Protein AF-A0A453P8L0-F1 (afdb_monomer)

pLDDT: mean 91.76, std 9.69, range [54.09, 98.56]

Nearest PDB structures (foldseek):
  3lg7-assembly1_C  TM=6.956E-01  e=2.313E-02  synthetic construct
  7q83-assembly1_B  TM=6.152E-01  e=4.165E-01  Saccharomyces cerevisiae S288C
  7q83-assembly2_D  TM=6.002E-01  e=5.443E-01  Saccharomyces cerevisiae S288C
  6s18-assembly1_B  TM=4.049E-01  e=3.184E+00  Pseudomonas putida KT2440

InterPro domains:
  IPR005606 Sec20 [PTHR12825] (1-118)

Foldseek 3Di:
DDPLVVVLVVLVVQLVVLLVQLVVLLVLLLCALVPLPNVVSVVCNVVSVVSNVVSLVSLVVSLVVLLVSLVVDPDPVSSVVSVVVSVVSVVSSVVSVVSSVVSNVNNVVSSVVSVVVVD

Sequence (119 aa):
MDEVTQAVENLKKEWSQAVEQLEVCIAAIESCGKMGKGTEEAMSLPRLNGSAQDALQLLNALQCRLDLLAEQLPTFEEVQSGQATLGSWKEQYQRLRVNLRSANLQAKANIGKAAQEEV

Mean predicted aligned error: 4.6 Å

Radius of gyration: 18.56 Å; Cα contacts (8 Å, |Δi|>4): 107; chains: 1; bounding box: 41×18×58 Å

Secondary structure (DSSP, 8-state):
--HHHHHHHHHHHHHHHHHHHHHHHHHHHHHTTSSS-HHHHHHHHHHHHHHHHHHHHHHHHHHHHHHHHHTT-SSHHHHHHHHHHHHHHHHHHHHHHHHHHHHHHHHHHHHHHHHHH--

Solvent-accessible surface area (backbone atoms only — not comparable to full-atom values): 6145 Å² total; per-residue (Å²): 131,56,71,57,56,52,51,52,54,50,48,54,51,55,46,53,54,35,49,52,54,30,52,53,31,34,53,57,39,49,50,27,22,72,78,78,45,14,72,66,41,55,70,47,46,65,58,41,49,49,54,32,50,53,29,51,53,48,51,52,53,50,49,57,52,45,60,65,47,20,77,61,33,94,42,73,67,53,23,53,51,36,51,52,49,51,52,53,49,55,54,51,50,52,50,52,53,52,48,42,52,51,19,51,54,49,18,53,55,28,25,58,49,31,59,62,74,78,108

Structure (mmCIF, N/CA/C/O backbone):
data_AF-A0A453P8L0-F1
#
_entry.id   AF-A0A453P8L0-F1
#
loop_
_atom_site.group_PDB
_atom_site.id
_atom_site.type_symbol
_atom_site.label_atom_id
_atom_site.label_alt_id
_atom_site.label_comp_id
_atom_site.label_asym_id
_atom_site.label_entity_id
_atom_site.label_seq_id
_atom_site.pdbx_PDB_ins_code
_atom_site.Cartn_x
_atom_site.Cartn_y
_atom_site.Cartn_z
_atom_site.occupancy
_atom_site.B_iso_or_equiv
_atom_site.auth_seq_id
_atom_site.auth_comp_id
_atom_site.auth_asym_id
_atom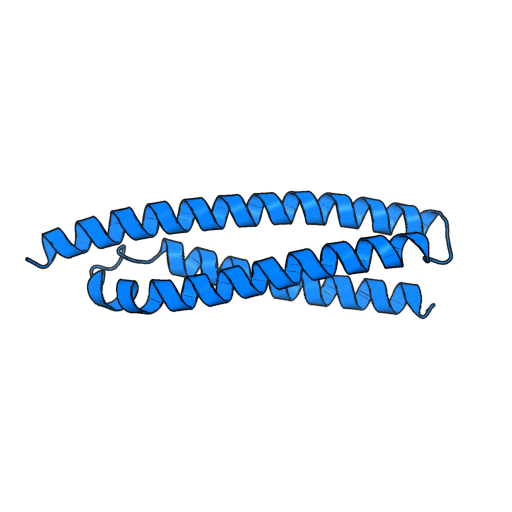_site.auth_atom_id
_atom_site.pdbx_PDB_model_num
ATOM 1 N N . MET A 1 1 ? -5.441 4.817 28.129 1.00 67.69 1 MET A N 1
ATOM 2 C CA . MET A 1 1 ? -5.889 4.513 26.757 1.00 67.69 1 MET A CA 1
ATOM 3 C C . MET A 1 1 ? -6.139 3.024 26.722 1.00 67.69 1 MET A C 1
ATOM 5 O O . MET A 1 1 ? -5.338 2.305 27.306 1.00 67.69 1 MET A O 1
ATOM 9 N N . ASP A 1 2 ? -7.265 2.600 26.164 1.00 90.88 2 ASP A N 1
ATOM 1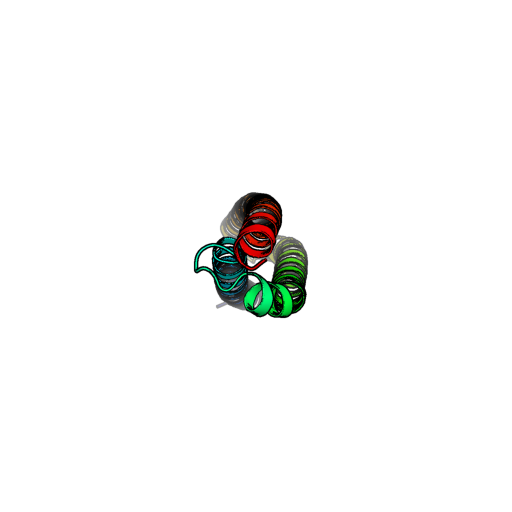0 C CA . ASP A 1 2 ? -7.592 1.181 26.030 1.00 90.88 2 ASP A CA 1
ATOM 11 C C . ASP A 1 2 ? -6.576 0.466 25.116 1.00 90.88 2 ASP A C 1
ATOM 13 O O . ASP A 1 2 ? -6.012 1.091 24.210 1.00 90.88 2 ASP A O 1
ATOM 17 N N . GLU A 1 3 ? -6.300 -0.816 25.374 1.00 92.50 3 GLU A N 1
ATOM 18 C CA . GLU A 1 3 ? -5.305 -1.595 24.621 1.00 92.50 3 GLU A CA 1
ATOM 19 C C . GLU A 1 3 ? -5.684 -1.729 23.138 1.00 92.50 3 GLU A C 1
ATOM 21 O O . GLU A 1 3 ? -4.815 -1.603 22.268 1.00 92.50 3 GLU A O 1
ATOM 26 N N . VAL A 1 4 ? -6.977 -1.901 22.833 1.00 92.75 4 VAL A N 1
ATOM 27 C CA . VAL A 1 4 ? -7.490 -1.989 21.458 1.00 92.75 4 VAL A CA 1
ATOM 28 C C . VAL A 1 4 ? -7.360 -0.636 20.769 1.00 92.75 4 VAL A C 1
ATOM 30 O O . VAL A 1 4 ? -6.836 -0.563 19.654 1.00 92.75 4 VAL A O 1
ATOM 33 N N . THR A 1 5 ? -7.741 0.452 21.446 1.00 93.19 5 THR A N 1
ATOM 34 C CA . THR A 1 5 ? -7.569 1.813 20.913 1.00 93.19 5 THR A CA 1
ATOM 35 C C . THR A 1 5 ? -6.095 2.093 20.595 1.00 93.19 5 THR A C 1
ATOM 37 O O . THR A 1 5 ? -5.772 2.586 19.513 1.00 93.19 5 THR A O 1
ATOM 40 N N . GLN A 1 6 ? -5.165 1.715 21.478 1.00 94.94 6 GLN A N 1
ATOM 41 C CA . GLN A 1 6 ? -3.731 1.899 21.238 1.00 94.94 6 GLN A CA 1
ATOM 42 C C . GLN A 1 6 ? -3.217 1.057 20.057 1.00 94.94 6 GLN A C 1
ATOM 44 O O . GLN A 1 6 ? -2.378 1.534 19.282 1.00 94.94 6 GLN A O 1
ATOM 49 N N . ALA A 1 7 ? -3.713 -0.173 19.896 1.00 95.81 7 ALA A N 1
ATOM 50 C CA . ALA A 1 7 ? -3.374 -1.036 18.767 1.00 95.81 7 ALA A CA 1
ATOM 51 C C . ALA A 1 7 ? -3.859 -0.452 17.430 1.00 95.81 7 ALA A C 1
ATOM 53 O O . ALA A 1 7 ? -3.104 -0.468 16.454 1.00 95.81 7 ALA A O 1
ATOM 54 N N . VAL A 1 8 ? -5.070 0.117 17.395 1.00 95.38 8 VAL A N 1
ATOM 55 C CA . VAL A 1 8 ? -5.626 0.812 16.221 1.00 95.38 8 VAL A CA 1
ATOM 56 C C . VAL A 1 8 ? -4.795 2.044 15.856 1.00 95.38 8 VAL A C 1
ATOM 58 O O . VAL A 1 8 ? -4.487 2.253 14.682 1.00 95.38 8 VAL A O 1
ATOM 61 N N . GLU A 1 9 ? -4.355 2.833 16.836 1.00 96.00 9 GLU A N 1
ATOM 62 C CA . GLU A 1 9 ? -3.501 3.998 16.571 1.00 96.00 9 GLU A CA 1
ATOM 63 C C . GLU A 1 9 ? -2.116 3.611 16.029 1.00 96.00 9 GLU A C 1
ATOM 65 O O . GLU A 1 9 ? -1.583 4.277 15.138 1.00 96.00 9 GLU A O 1
ATOM 70 N N . ASN A 1 10 ? -1.535 2.505 16.501 1.00 97.00 10 ASN A N 1
ATOM 71 C CA . ASN A 1 10 ? -0.286 1.983 15.938 1.00 97.00 10 ASN A CA 1
ATOM 72 C C . ASN A 1 10 ? -0.480 1.482 14.500 1.00 97.00 10 ASN A C 1
ATOM 74 O O . ASN A 1 10 ? 0.327 1.795 13.628 1.00 97.00 10 ASN A O 1
ATOM 78 N N . LEU A 1 11 ? -1.601 0.809 14.230 1.00 97.38 11 LEU A N 1
ATOM 79 C CA . LEU A 1 11 ? -2.019 0.399 12.887 1.00 97.38 11 LEU A CA 1
ATOM 80 C C . LEU A 1 11 ? -2.096 1.567 11.907 1.00 97.38 11 LEU A C 1
ATOM 82 O O . LEU A 1 11 ? -1.631 1.447 10.777 1.00 97.38 11 LEU A O 1
ATOM 86 N N . LYS A 1 12 ? -2.653 2.704 12.334 1.00 97.62 12 LYS A N 1
ATOM 87 C CA . LYS A 1 12 ? -2.725 3.913 11.503 1.00 97.62 12 LYS A CA 1
ATOM 88 C C . LYS A 1 12 ? -1.349 4.471 11.156 1.00 97.62 12 LYS A C 1
ATOM 90 O O . LYS A 1 12 ? -1.154 4.948 10.041 1.00 97.62 12 LYS A O 1
ATOM 95 N N . LYS A 1 13 ? -0.382 4.383 12.071 1.00 98.00 13 LYS A N 1
ATOM 96 C CA . LYS A 1 13 ? 1.007 4.782 11.797 1.00 98.00 13 LYS A CA 1
ATOM 97 C C . LYS A 1 13 ? 1.679 3.827 10.812 1.00 98.00 13 LYS A C 1
ATOM 99 O O . LYS A 1 13 ? 2.268 4.298 9.843 1.00 98.00 13 LYS A O 1
ATOM 104 N N . GLU A 1 14 ? 1.543 2.516 11.030 1.00 98.06 14 GLU A N 1
ATOM 105 C CA . GLU A 1 14 ? 2.054 1.480 10.117 1.00 98.06 14 GLU A CA 1
ATOM 106 C C . GLU A 1 14 ? 1.462 1.648 8.705 1.00 98.06 14 GLU A C 1
ATOM 108 O O . GLU A 1 14 ? 2.186 1.575 7.714 1.00 98.06 14 GLU A O 1
ATOM 113 N N . TRP A 1 15 ? 0.162 1.945 8.611 1.00 98.56 15 TRP A N 1
ATOM 114 C CA . TRP A 1 15 ? -0.519 2.224 7.347 1.00 98.56 15 TRP A CA 1
ATOM 115 C C . TRP A 1 15 ? 0.102 3.407 6.610 1.00 98.56 15 TRP A C 1
ATOM 117 O O . TRP A 1 15 ? 0.492 3.269 5.453 1.00 98.56 15 TRP A O 1
ATOM 127 N N . SER A 1 16 ? 0.233 4.554 7.280 1.00 98.19 16 SER A N 1
ATOM 128 C CA . SER A 1 16 ? 0.808 5.760 6.675 1.00 98.19 16 SER A CA 1
ATOM 129 C C . SER A 1 16 ? 2.229 5.524 6.159 1.00 98.19 16 SER A C 1
ATOM 131 O O . SER A 1 16 ? 2.550 5.953 5.055 1.00 98.19 16 SER A O 1
ATOM 133 N N . GLN A 1 17 ? 3.054 4.786 6.907 1.00 97.94 17 GLN A N 1
ATOM 134 C CA . GLN A 1 17 ? 4.415 4.433 6.489 1.00 97.94 17 GLN A CA 1
ATOM 135 C C . GLN A 1 17 ? 4.429 3.511 5.263 1.00 97.94 17 GLN A C 1
ATOM 137 O O . GLN A 1 17 ? 5.204 3.724 4.331 1.00 97.94 17 GLN A O 1
ATOM 142 N N . ALA A 1 18 ? 3.559 2.498 5.235 1.00 98.06 18 ALA A N 1
ATOM 143 C CA . ALA A 1 18 ? 3.450 1.585 4.100 1.00 98.06 18 ALA A CA 1
ATOM 144 C C . ALA A 1 18 ? 2.928 2.294 2.836 1.00 98.06 18 ALA A C 1
ATOM 146 O O . ALA A 1 18 ? 3.390 2.004 1.731 1.00 98.06 18 ALA A O 1
ATOM 147 N N . VAL A 1 19 ? 2.000 3.247 2.990 1.00 98.31 19 VAL A N 1
ATOM 148 C CA . VAL A 1 19 ? 1.544 4.112 1.893 1.00 98.31 19 VAL A CA 1
ATOM 149 C C . VAL A 1 19 ? 2.696 4.959 1.363 1.00 98.31 19 VAL A C 1
ATOM 151 O O . VAL A 1 19 ? 2.934 4.937 0.159 1.00 98.31 19 VAL A O 1
ATOM 154 N N . GLU A 1 20 ? 3.431 5.651 2.235 1.00 98.00 20 GLU A N 1
ATOM 155 C CA . GLU A 1 20 ? 4.565 6.494 1.838 1.00 98.00 20 GLU A CA 1
ATOM 156 C C . GLU A 1 20 ? 5.615 5.684 1.062 1.00 98.00 20 GLU A C 1
ATOM 158 O O . GLU A 1 20 ? 6.051 6.079 -0.021 1.00 98.00 20 GLU A O 1
ATOM 163 N N . GLN A 1 21 ? 5.963 4.492 1.555 1.00 96.38 21 GLN A N 1
ATOM 164 C CA . GLN A 1 21 ? 6.889 3.595 0.868 1.00 96.38 21 GLN A CA 1
ATOM 165 C C . GLN A 1 21 ? 6.382 3.187 -0.523 1.00 96.38 21 GLN A C 1
ATOM 167 O O . GLN A 1 21 ? 7.157 3.151 -1.486 1.00 96.38 21 GLN A O 1
ATOM 172 N N . LEU A 1 22 ? 5.091 2.867 -0.644 1.00 98.00 22 LEU A N 1
ATOM 173 C CA . LEU A 1 22 ? 4.489 2.496 -1.919 1.00 98.00 22 LEU A CA 1
ATOM 174 C C . LEU A 1 22 ? 4.476 3.676 -2.897 1.00 98.00 22 LEU A C 1
ATOM 176 O O . LEU A 1 22 ? 4.810 3.494 -4.065 1.00 98.00 22 LEU A O 1
ATOM 180 N N . GLU A 1 23 ? 4.144 4.880 -2.435 1.00 97.75 23 GLU A N 1
ATOM 181 C CA . GLU A 1 23 ? 4.166 6.095 -3.255 1.00 97.75 23 GLU A CA 1
ATOM 182 C C . GLU A 1 23 ? 5.576 6.405 -3.772 1.00 97.75 23 GLU A C 1
ATOM 184 O O . GLU A 1 23 ? 5.736 6.694 -4.959 1.00 97.75 23 GLU A O 1
ATOM 189 N N . VAL A 1 24 ? 6.611 6.237 -2.939 1.00 96.06 24 VAL A N 1
ATOM 190 C CA . VAL A 1 24 ? 8.015 6.363 -3.370 1.00 96.06 24 VAL A CA 1
ATOM 191 C C . VAL A 1 24 ? 8.358 5.334 -4.449 1.00 96.06 24 VAL A C 1
ATOM 193 O O . VAL A 1 24 ? 8.977 5.684 -5.457 1.00 96.06 24 VAL A O 1
ATOM 196 N N . CYS A 1 25 ? 7.938 4.074 -4.286 1.00 95.06 25 CYS A N 1
ATOM 197 C CA . CYS A 1 25 ? 8.166 3.045 -5.303 1.00 95.06 25 CYS A CA 1
ATOM 198 C C . CYS A 1 25 ? 7.446 3.380 -6.616 1.00 95.06 25 CYS A C 1
ATOM 200 O O . CYS A 1 25 ? 8.042 3.259 -7.682 1.00 95.06 25 CYS A O 1
ATOM 202 N N . ILE A 1 26 ? 6.187 3.823 -6.549 1.00 96.75 26 ILE A N 1
ATOM 203 C CA . ILE A 1 26 ? 5.397 4.227 -7.721 1.00 96.75 26 ILE A CA 1
ATOM 204 C C . ILE A 1 26 ? 6.097 5.370 -8.458 1.00 96.75 26 ILE A C 1
ATOM 206 O O . ILE A 1 26 ? 6.315 5.258 -9.662 1.00 96.75 26 ILE A O 1
ATOM 210 N N . ALA A 1 27 ? 6.517 6.419 -7.749 1.00 94.1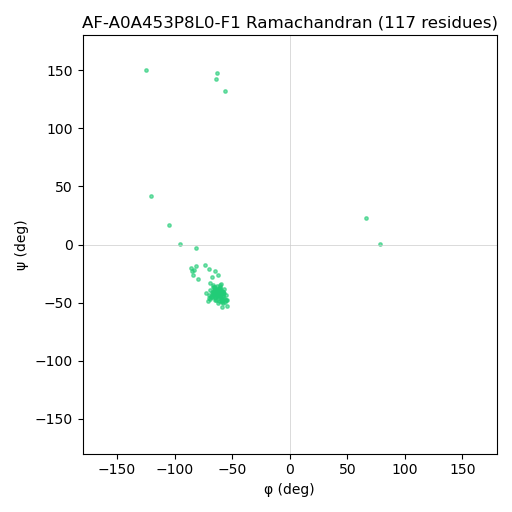9 27 ALA A N 1
ATOM 211 C CA . ALA A 1 27 ? 7.205 7.558 -8.351 1.00 94.19 27 ALA A CA 1
ATOM 212 C C . ALA A 1 27 ? 8.535 7.156 -9.015 1.00 94.19 27 ALA A C 1
ATOM 214 O O . ALA A 1 27 ? 8.840 7.608 -10.119 1.00 94.19 27 ALA A O 1
ATOM 215 N N . ALA A 1 28 ? 9.306 6.267 -8.378 1.00 92.19 28 ALA A N 1
ATOM 216 C CA . ALA A 1 28 ? 10.545 5.737 -8.946 1.00 92.19 28 ALA A CA 1
ATOM 217 C C . ALA A 1 28 ? 10.301 4.861 -10.188 1.00 92.19 28 ALA A C 1
ATOM 219 O O . ALA A 1 28 ? 11.099 4.874 -11.119 1.00 92.19 28 ALA A O 1
ATOM 220 N N . ILE A 1 29 ? 9.196 4.111 -10.229 1.00 93.12 29 ILE A N 1
ATOM 221 C CA . ILE A 1 29 ? 8.794 3.353 -11.420 1.00 93.12 29 ILE A CA 1
ATOM 222 C C . ILE A 1 29 ? 8.376 4.315 -12.541 1.00 93.12 29 ILE A C 1
ATOM 224 O O . ILE A 1 29 ? 8.797 4.148 -13.682 1.00 93.12 29 ILE A O 1
ATOM 228 N N . GLU A 1 30 ? 7.584 5.347 -12.237 1.00 91.25 30 GLU A N 1
ATOM 229 C CA . GLU A 1 30 ? 7.137 6.345 -13.220 1.00 91.25 30 GLU A CA 1
ATOM 230 C C . GLU A 1 30 ? 8.281 7.144 -13.849 1.00 91.25 30 GLU A C 1
ATOM 232 O O . GLU A 1 30 ? 8.119 7.677 -14.954 1.00 91.25 30 GLU A O 1
ATOM 237 N N . SER A 1 31 ? 9.413 7.283 -13.158 1.00 87.88 31 SER A N 1
ATOM 238 C CA . SER A 1 31 ? 10.587 7.979 -13.684 1.00 87.88 31 SER A CA 1
ATOM 239 C C . SER A 1 31 ? 11.446 7.115 -14.609 1.00 87.88 31 SER A C 1
ATOM 241 O O . SER A 1 31 ? 12.178 7.681 -15.423 1.00 87.88 31 SER A O 1
ATOM 243 N N . CYS A 1 32 ? 11.315 5.782 -14.565 1.00 87.25 32 CYS A N 1
ATOM 244 C CA . CYS A 1 32 ? 12.085 4.885 -15.423 1.00 87.25 32 CYS A CA 1
ATOM 245 C C . CYS A 1 32 ? 11.901 5.215 -16.916 1.00 87.25 32 CYS A C 1
ATOM 247 O O . CYS A 1 32 ? 10.783 5.366 -17.421 1.00 87.25 32 CYS A O 1
ATOM 249 N N . GLY A 1 33 ? 13.022 5.299 -17.631 1.00 75.88 33 GLY A N 1
ATOM 250 C CA . GLY A 1 33 ? 13.121 5.595 -19.055 1.00 75.88 33 GLY A CA 1
ATOM 251 C C . GLY A 1 33 ? 12.965 7.074 -19.419 1.00 75.88 33 GLY A C 1
ATOM 252 O O . GLY A 1 33 ? 13.020 7.390 -20.603 1.00 75.88 33 GLY A O 1
ATOM 253 N N . LYS A 1 34 ? 12.769 7.994 -18.458 1.00 80.19 34 LYS A N 1
ATOM 254 C CA . LYS A 1 34 ? 12.629 9.438 -18.752 1.00 80.19 34 LYS A CA 1
ATOM 255 C C . LYS A 1 34 ? 13.964 10.183 -18.848 1.00 80.19 34 LYS A C 1
ATOM 257 O O . LYS A 1 34 ? 13.999 11.259 -19.434 1.00 80.19 34 LYS A O 1
ATOM 262 N N . MET A 1 35 ? 15.045 9.644 -18.279 1.00 69.12 35 MET A N 1
ATOM 263 C CA . MET A 1 35 ? 16.341 10.337 -18.173 1.00 69.12 35 MET A CA 1
ATOM 264 C C . MET A 1 35 ? 17.417 9.837 -19.153 1.00 69.12 35 MET A C 1
ATOM 266 O O . MET A 1 35 ? 18.598 10.090 -18.933 1.00 69.12 35 MET A O 1
ATOM 270 N N . GLY A 1 36 ? 17.045 9.111 -20.215 1.00 63.91 36 GLY A N 1
ATOM 271 C CA . GLY A 1 36 ? 18.020 8.580 -21.185 1.00 63.91 36 GLY A CA 1
ATOM 272 C C . GLY A 1 36 ? 18.962 7.514 -20.605 1.00 63.91 36 GLY A C 1
ATOM 273 O O . GLY A 1 36 ? 20.061 7.324 -21.108 1.00 63.91 36 GLY A O 1
ATOM 274 N N . LYS A 1 37 ? 18.544 6.858 -19.513 1.00 67.19 37 LYS A N 1
ATOM 275 C CA . LYS A 1 37 ? 19.214 5.712 -18.873 1.00 67.19 37 LYS A CA 1
ATOM 276 C C . LYS A 1 37 ? 18.291 4.495 -18.854 1.00 67.19 37 LYS A C 1
ATOM 278 O O . LYS A 1 37 ? 18.148 3.815 -17.835 1.00 67.19 37 LYS A O 1
ATOM 283 N N . GLY A 1 38 ? 17.585 4.263 -19.960 1.00 65.56 38 GLY A N 1
ATOM 284 C CA . GLY A 1 38 ? 16.482 3.303 -20.002 1.00 65.56 38 GLY A CA 1
ATOM 285 C C . GLY A 1 38 ? 16.924 1.882 -19.656 1.00 65.56 38 GLY A C 1
ATOM 286 O O . GLY A 1 38 ? 16.195 1.160 -18.980 1.00 65.56 38 GLY A O 1
ATOM 287 N N . THR A 1 39 ? 18.139 1.508 -20.053 1.00 65.56 39 THR A N 1
ATOM 288 C CA . THR A 1 39 ? 18.748 0.196 -19.798 1.00 65.56 39 THR A CA 1
ATOM 289 C C . THR A 1 39 ? 19.171 -0.009 -18.336 1.00 65.56 39 THR A C 1
ATOM 291 O O . THR A 1 39 ? 18.908 -1.072 -17.770 1.00 65.56 39 THR A O 1
ATOM 294 N N . GLU A 1 40 ? 19.754 0.999 -17.680 1.00 71.56 40 GLU A N 1
ATOM 295 C CA . GLU A 1 40 ? 20.134 0.942 -16.256 1.00 71.56 40 GLU A CA 1
ATOM 296 C C . GLU A 1 40 ? 18.901 0.936 -15.333 1.00 71.56 40 GLU A C 1
ATOM 298 O O . GLU A 1 40 ? 18.796 0.135 -14.400 1.00 71.56 40 GLU A O 1
ATOM 303 N N . GLU A 1 41 ? 17.916 1.784 -15.632 1.00 73.50 41 GLU A N 1
ATOM 304 C CA . GLU A 1 41 ? 16.676 1.890 -14.858 1.00 73.50 41 GLU A CA 1
ATOM 305 C C . GLU A 1 41 ? 15.790 0.643 -15.025 1.00 73.50 41 GLU A C 1
ATOM 307 O O . GLU A 1 41 ? 15.164 0.192 -14.060 1.00 73.50 41 GLU A O 1
ATOM 312 N N . ALA A 1 42 ? 15.813 0.004 -16.202 1.00 75.12 42 ALA A N 1
ATOM 313 C CA . ALA A 1 42 ? 15.140 -1.273 -16.441 1.00 75.12 42 ALA A CA 1
ATOM 314 C C . ALA A 1 42 ? 15.647 -2.400 -15.529 1.00 75.12 42 ALA A C 1
ATOM 316 O O . ALA A 1 42 ? 14.851 -3.240 -15.109 1.00 75.12 42 ALA A O 1
ATOM 317 N N . MET A 1 43 ? 16.936 -2.411 -15.166 1.00 79.81 43 MET A N 1
ATOM 318 C CA . MET A 1 43 ? 17.478 -3.401 -14.222 1.00 79.81 43 MET A CA 1
ATOM 319 C C . MET A 1 43 ? 16.934 -3.212 -12.799 1.00 79.81 43 MET A C 1
ATOM 321 O O . MET A 1 43 ? 16.811 -4.176 -12.045 1.00 79.81 43 MET A O 1
ATOM 325 N N . SER A 1 44 ? 16.571 -1.981 -12.432 1.00 84.88 44 SER A N 1
ATOM 326 C CA . SER A 1 44 ? 15.997 -1.667 -11.118 1.00 84.88 44 SER A CA 1
ATOM 327 C C . SER A 1 44 ? 14.489 -1.920 -11.045 1.00 84.88 44 SER A C 1
ATOM 329 O O . SER A 1 44 ? 13.957 -2.134 -9.952 1.00 84.88 44 SER A O 1
ATOM 331 N N . LEU A 1 45 ? 13.798 -1.944 -12.189 1.00 89.81 45 LEU A N 1
ATOM 332 C CA . LEU A 1 45 ? 12.341 -2.056 -12.275 1.00 89.81 45 LEU A CA 1
ATOM 333 C C . LEU A 1 45 ? 11.757 -3.320 -11.600 1.00 89.81 45 LEU A C 1
ATOM 335 O O . LEU A 1 45 ? 10.755 -3.182 -10.892 1.00 89.81 45 LEU A O 1
ATOM 339 N N . PRO A 1 46 ? 12.337 -4.534 -11.733 1.00 92.38 46 PRO A N 1
ATOM 340 C CA . PRO A 1 46 ? 11.842 -5.713 -11.018 1.00 92.38 46 PRO A CA 1
ATOM 341 C C . PRO A 1 46 ? 11.930 -5.561 -9.498 1.00 92.38 46 PRO A C 1
ATOM 343 O O . PRO A 1 46 ? 10.998 -5.931 -8.788 1.00 92.38 46 PRO A O 1
ATOM 346 N N . ARG A 1 47 ? 13.021 -4.966 -8.996 1.00 93.62 47 ARG A N 1
ATOM 347 C CA . ARG A 1 47 ? 13.224 -4.735 -7.560 1.00 93.62 47 ARG A CA 1
ATOM 348 C C . ARG A 1 47 ? 12.229 -3.711 -7.017 1.00 93.62 47 ARG A C 1
ATOM 350 O O . ARG A 1 47 ? 11.621 -3.961 -5.983 1.00 93.62 47 ARG A O 1
ATOM 357 N N . LEU A 1 48 ? 12.036 -2.599 -7.732 1.00 94.00 48 LEU A N 1
ATOM 358 C CA . LEU A 1 48 ? 11.049 -1.575 -7.371 1.00 94.00 48 LEU A CA 1
ATOM 359 C C . LEU A 1 48 ? 9.631 -2.151 -7.334 1.00 94.00 48 LEU A C 1
ATOM 361 O O . LEU A 1 48 ? 8.877 -1.882 -6.402 1.00 94.00 48 LEU A O 1
ATOM 365 N N . ASN A 1 49 ? 9.283 -2.993 -8.310 1.00 95.19 49 ASN A N 1
ATOM 366 C CA . ASN A 1 49 ? 8.001 -3.688 -8.307 1.00 95.19 49 ASN A CA 1
ATOM 367 C C . ASN A 1 49 ? 7.869 -4.676 -7.151 1.00 95.19 49 ASN A C 1
ATOM 369 O O . ASN A 1 49 ? 6.806 -4.719 -6.545 1.00 95.19 49 ASN A O 1
ATOM 373 N N . GLY A 1 50 ? 8.922 -5.428 -6.820 1.00 96.69 50 GLY A N 1
ATOM 374 C CA . GLY A 1 50 ? 8.938 -6.297 -5.641 1.00 96.69 50 GLY A CA 1
ATOM 375 C C . GLY A 1 50 ? 8.601 -5.518 -4.369 1.00 96.69 50 GLY A C 1
ATOM 376 O O . GLY A 1 50 ? 7.623 -5.834 -3.701 1.00 96.69 50 GLY A O 1
ATOM 377 N N . SER A 1 51 ? 9.312 -4.415 -4.118 1.00 96.19 51 SER A N 1
ATOM 378 C CA . SER A 1 51 ? 9.045 -3.547 -2.963 1.00 96.19 51 SER A CA 1
ATOM 379 C C . SER A 1 51 ? 7.633 -2.948 -2.970 1.00 96.19 51 SER A C 1
ATOM 381 O O . SER A 1 51 ? 6.995 -2.870 -1.922 1.00 96.19 51 SER A O 1
ATOM 383 N N . ALA A 1 52 ? 7.108 -2.564 -4.137 1.00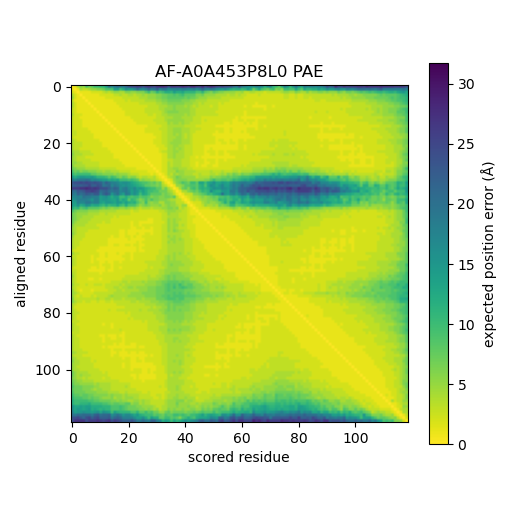 97.31 52 ALA A N 1
ATOM 384 C CA . ALA A 1 52 ? 5.734 -2.080 -4.257 1.00 97.31 52 ALA A CA 1
ATOM 385 C C . ALA A 1 52 ? 4.692 -3.177 -3.956 1.00 97.31 52 ALA A C 1
ATOM 387 O O . ALA A 1 52 ? 3.670 -2.900 -3.327 1.00 97.31 52 ALA A O 1
ATOM 388 N N . GLN A 1 53 ? 4.932 -4.421 -4.386 1.00 97.44 53 GLN A N 1
ATOM 389 C CA . GLN A 1 53 ? 4.053 -5.552 -4.069 1.00 97.44 53 GLN A CA 1
ATOM 390 C C . GLN A 1 53 ? 4.098 -5.897 -2.577 1.00 97.44 53 GLN A C 1
ATOM 392 O O . GLN A 1 53 ? 3.040 -6.111 -1.989 1.00 97.44 53 GLN A O 1
ATOM 397 N N . ASP A 1 54 ? 5.276 -5.876 -1.953 1.00 97.81 54 ASP A N 1
ATOM 398 C CA . ASP A 1 54 ? 5.423 -6.104 -0.511 1.00 97.81 54 ASP A CA 1
ATOM 399 C C . ASP A 1 54 ? 4.646 -5.053 0.297 1.00 97.81 54 ASP A C 1
ATOM 401 O O . ASP A 1 54 ? 3.891 -5.395 1.211 1.00 97.81 54 ASP A O 1
ATOM 405 N N . ALA A 1 55 ? 4.744 -3.776 -0.089 1.00 97.62 55 ALA A N 1
ATOM 406 C CA . ALA A 1 55 ? 3.972 -2.703 0.532 1.00 97.62 55 ALA A CA 1
ATOM 407 C C . ALA A 1 55 ? 2.455 -2.891 0.330 1.00 97.62 55 ALA A C 1
ATOM 409 O O . ALA A 1 55 ? 1.682 -2.743 1.276 1.00 97.62 55 ALA A O 1
ATOM 410 N N . LEU A 1 56 ? 2.001 -3.290 -0.867 1.00 97.88 56 LEU A N 1
ATOM 411 C CA . LEU A 1 56 ? 0.587 -3.610 -1.116 1.00 97.88 56 LEU A CA 1
ATOM 412 C C . LEU A 1 56 ? 0.093 -4.798 -0.279 1.00 97.88 56 LEU A C 1
ATOM 414 O O . LEU A 1 56 ? -1.041 -4.779 0.203 1.00 97.88 56 LEU A O 1
ATOM 418 N N . GLN A 1 57 ? 0.919 -5.829 -0.112 1.00 98.00 57 GLN A N 1
ATOM 419 C CA . GLN A 1 57 ? 0.610 -6.988 0.722 1.00 98.00 57 GLN A CA 1
ATOM 420 C C . GLN A 1 57 ? 0.446 -6.561 2.188 1.00 98.00 57 GLN A C 1
ATOM 422 O O . GLN A 1 57 ? -0.522 -6.959 2.839 1.00 98.00 57 GLN A O 1
ATOM 427 N N . LEU A 1 58 ? 1.347 -5.703 2.681 1.00 98.12 58 LEU A N 1
ATOM 428 C CA . LEU A 1 58 ? 1.277 -5.138 4.026 1.00 98.12 58 LEU A CA 1
ATOM 429 C C . LEU A 1 58 ? 0.007 -4.300 4.220 1.00 98.12 58 LEU A C 1
ATOM 431 O O . LEU A 1 58 ? -0.730 -4.537 5.173 1.00 98.12 58 LEU A O 1
ATOM 435 N N . LEU A 1 59 ? -0.312 -3.389 3.295 1.00 98.44 59 LEU A N 1
ATOM 436 C CA . LEU A 1 59 ? -1.551 -2.600 3.344 1.00 98.44 59 LEU A CA 1
ATOM 437 C C . LEU A 1 59 ? -2.794 -3.504 3.388 1.00 98.44 59 LEU A C 1
ATOM 439 O O . LEU A 1 59 ? -3.724 -3.256 4.155 1.00 98.44 59 LEU A O 1
ATOM 443 N N . ASN A 1 60 ? -2.823 -4.584 2.608 1.00 97.75 60 ASN A N 1
ATOM 444 C CA . ASN A 1 60 ? -3.942 -5.524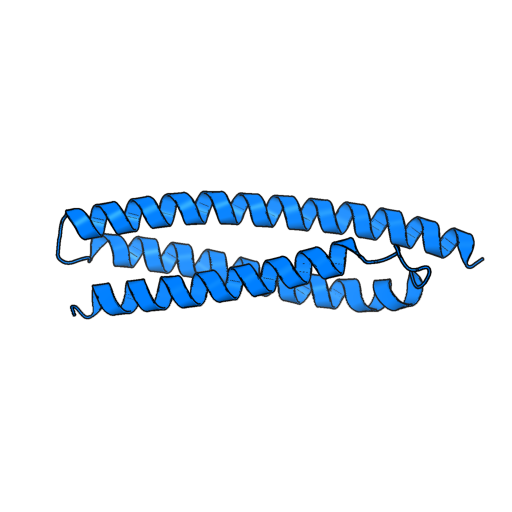 2.651 1.00 97.75 60 ASN A CA 1
ATOM 445 C C . ASN A 1 60 ? -4.058 -6.221 4.022 1.00 97.75 60 ASN A C 1
ATOM 447 O O . ASN A 1 60 ? -5.150 -6.319 4.576 1.00 97.75 60 ASN A O 1
ATOM 451 N N . ALA A 1 61 ? -2.935 -6.646 4.609 1.00 98.06 61 ALA A N 1
ATOM 452 C CA . ALA A 1 61 ? -2.918 -7.247 5.943 1.00 98.06 61 ALA A CA 1
ATOM 453 C C . ALA A 1 61 ? -3.377 -6.264 7.037 1.00 98.06 61 ALA A C 1
ATOM 455 O O . ALA A 1 61 ? -4.129 -6.646 7.936 1.00 98.06 61 ALA A O 1
ATOM 456 N N . LEU A 1 62 ? -2.975 -4.993 6.945 1.00 98.06 62 LEU A N 1
ATOM 457 C CA . LEU A 1 62 ? -3.388 -3.945 7.880 1.00 98.06 62 LEU A CA 1
ATOM 458 C C . LEU A 1 62 ? -4.896 -3.674 7.809 1.00 98.06 62 LEU A C 1
ATOM 460 O O . LEU A 1 62 ? -5.519 -3.520 8.855 1.00 98.06 62 LEU A O 1
ATOM 464 N N . GLN A 1 63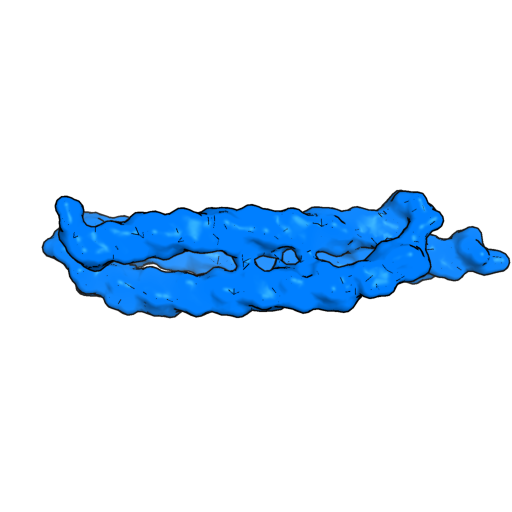 ? -5.501 -3.687 6.614 1.00 97.88 63 GLN A N 1
ATOM 465 C CA . GLN A 1 63 ? -6.961 -3.586 6.458 1.00 97.88 63 GLN A CA 1
ATOM 466 C C . GLN A 1 63 ? -7.684 -4.721 7.185 1.00 97.88 63 GLN A C 1
ATOM 468 O O . GLN A 1 63 ? -8.612 -4.452 7.941 1.00 97.88 63 GLN A O 1
ATOM 473 N N . CYS A 1 64 ? -7.242 -5.972 7.011 1.00 96.94 64 CYS A N 1
ATOM 474 C CA . CYS A 1 64 ? -7.832 -7.107 7.724 1.00 96.94 64 CYS A CA 1
ATOM 475 C C . CYS A 1 64 ? -7.683 -6.969 9.248 1.00 96.94 64 CYS A C 1
ATOM 477 O O . CYS A 1 64 ? -8.607 -7.289 9.992 1.00 96.94 64 CYS A O 1
ATOM 479 N N . ARG A 1 65 ? -6.532 -6.475 9.725 1.00 97.62 65 ARG A N 1
ATOM 480 C CA . ARG A 1 65 ? -6.286 -6.274 11.162 1.00 97.62 65 ARG A CA 1
ATOM 481 C C . ARG A 1 65 ? -7.145 -5.140 11.730 1.00 97.62 65 ARG A C 1
ATOM 483 O O . ARG A 1 65 ? -7.655 -5.279 12.836 1.00 97.62 65 ARG A O 1
ATOM 490 N N . LEU A 1 66 ? -7.332 -4.047 10.985 1.00 97.69 66 LEU A N 1
ATOM 491 C CA . LEU A 1 66 ? -8.220 -2.954 11.385 1.00 97.69 66 LEU A CA 1
ATOM 492 C C . LEU A 1 66 ? -9.685 -3.398 11.420 1.00 97.69 66 LEU A C 1
ATOM 494 O O . LEU A 1 66 ? -10.373 -3.032 12.361 1.00 97.69 66 LEU A O 1
ATOM 498 N N . ASP A 1 67 ? -10.141 -4.192 10.450 1.00 96.81 67 ASP A N 1
ATOM 499 C CA . ASP A 1 67 ? -11.511 -4.729 10.413 1.00 96.81 67 ASP A CA 1
ATOM 500 C C . ASP A 1 67 ? -11.843 -5.500 11.699 1.00 96.81 67 ASP A C 1
ATOM 502 O O . ASP A 1 67 ? -12.820 -5.201 12.381 1.00 96.81 67 ASP A O 1
ATOM 506 N N . LEU A 1 68 ? -10.939 -6.395 12.114 1.00 96.12 68 LEU A N 1
ATOM 507 C CA . LEU A 1 68 ? -11.078 -7.168 13.349 1.00 96.12 68 LEU A CA 1
ATOM 508 C C . LEU A 1 68 ? -11.045 -6.301 14.619 1.00 96.12 68 LEU A C 1
ATOM 510 O O . LEU A 1 68 ? -11.762 -6.579 15.581 1.00 96.12 68 LEU A O 1
ATOM 514 N N . LEU A 1 69 ? -10.169 -5.295 14.670 1.00 95.94 69 LEU A N 1
ATOM 515 C CA . LEU A 1 69 ? -10.004 -4.457 15.862 1.00 95.94 69 LEU A CA 1
ATOM 516 C C . LEU A 1 69 ? -11.082 -3.381 15.977 1.00 95.94 69 LEU A C 1
ATOM 518 O O . LEU A 1 69 ? -11.431 -3.003 17.090 1.00 95.94 69 LEU A O 1
ATOM 522 N N . ALA A 1 70 ? -11.621 -2.900 14.856 1.00 94.25 70 ALA A N 1
ATOM 523 C CA . ALA A 1 70 ? -12.655 -1.875 14.846 1.00 94.25 70 ALA A CA 1
ATOM 524 C C . ALA A 1 70 ? -13.914 -2.339 15.587 1.00 94.25 70 ALA A C 1
ATOM 526 O O . ALA A 1 70 ? -14.512 -1.539 16.295 1.00 94.25 70 ALA A O 1
ATOM 527 N N . GLU A 1 71 ? -14.281 -3.620 15.487 1.00 94.12 71 GLU A N 1
ATOM 528 C CA . GLU A 1 71 ? -15.417 -4.200 16.223 1.00 94.12 71 GLU A CA 1
ATOM 529 C C . GLU A 1 71 ? -15.170 -4.332 17.734 1.00 94.12 71 GLU A C 1
ATOM 531 O O . GLU A 1 71 ? -16.119 -4.424 18.509 1.00 94.12 71 GLU A O 1
ATOM 536 N N . GLN A 1 72 ? -13.905 -4.334 18.158 1.00 94.75 72 GLN A N 1
ATOM 537 C CA . GLN A 1 72 ? -13.498 -4.503 19.557 1.00 94.75 72 GLN A CA 1
ATOM 538 C C . GLN A 1 72 ? -13.264 -3.170 20.276 1.00 94.75 72 GLN A C 1
ATOM 540 O O . GLN A 1 72 ? -12.887 -3.166 21.447 1.00 94.75 72 GLN A O 1
ATOM 545 N N . LEU A 1 73 ? -13.451 -2.041 19.587 1.00 94.62 73 LEU A N 1
ATOM 546 C CA . LEU A 1 73 ? -13.276 -0.727 20.192 1.00 94.62 73 LEU A CA 1
ATOM 547 C C . LEU A 1 73 ? -14.310 -0.498 21.309 1.00 94.62 73 LEU A C 1
ATOM 549 O O . LEU A 1 73 ? -15.464 -0.914 21.187 1.00 94.62 73 LEU A O 1
ATOM 553 N N . PRO A 1 74 ? -13.915 0.168 22.409 1.00 92.44 74 PRO A N 1
ATOM 554 C CA . PRO A 1 74 ? -14.692 0.146 23.646 1.00 92.44 74 PRO A CA 1
ATOM 555 C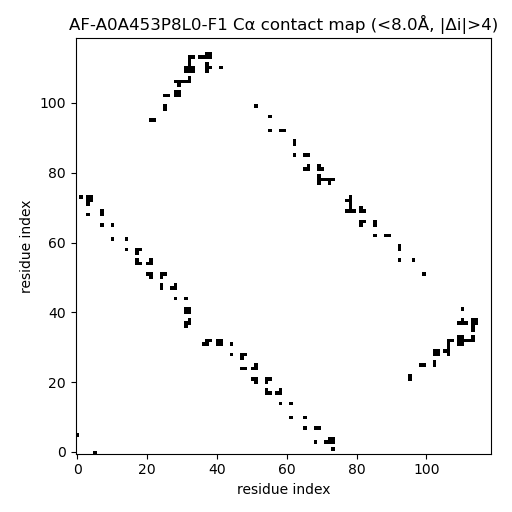 C . PRO A 1 74 ? -15.974 0.983 23.574 1.00 92.44 74 PRO A C 1
ATOM 557 O O . PRO A 1 74 ? -16.878 0.797 24.391 1.00 92.44 74 PRO A O 1
ATOM 560 N N . THR A 1 75 ? -16.079 1.896 22.604 1.00 95.06 75 THR A N 1
ATOM 561 C CA . THR A 1 75 ? -17.256 2.746 22.411 1.00 95.06 75 THR A CA 1
ATOM 562 C C . THR A 1 75 ? -17.822 2.633 21.002 1.00 95.06 75 THR A C 1
ATOM 564 O O . THR A 1 75 ? -17.099 2.444 20.026 1.00 95.06 75 THR A O 1
ATOM 567 N N . PHE A 1 76 ? -19.138 2.822 20.879 1.00 95.31 76 PHE A N 1
ATOM 568 C CA . PHE A 1 76 ? -19.821 2.838 19.583 1.00 95.31 76 PHE A CA 1
ATOM 569 C C . PHE A 1 76 ? -19.245 3.898 18.627 1.00 95.31 76 PHE A C 1
ATOM 571 O O . PHE A 1 76 ? -19.107 3.648 17.432 1.00 95.31 76 PHE A O 1
ATOM 578 N N . GLU A 1 77 ? -18.876 5.071 19.147 1.00 95.88 77 GLU A N 1
ATOM 579 C CA . GLU A 1 77 ? -18.262 6.140 18.352 1.00 95.88 77 GLU A CA 1
ATOM 580 C C . GLU A 1 77 ? -16.898 5.722 17.794 1.00 95.88 77 GLU A C 1
ATOM 582 O O . GLU A 1 77 ? -16.611 5.953 16.617 1.00 95.88 77 GLU A O 1
ATOM 587 N N . GLU A 1 78 ? -16.072 5.059 18.605 1.00 93.81 78 GLU A N 1
ATOM 588 C CA . GLU A 1 78 ? -14.785 4.531 18.155 1.00 93.81 78 GLU A CA 1
ATOM 589 C C . GLU A 1 78 ? -14.964 3.405 17.132 1.00 93.81 78 GLU A C 1
ATOM 591 O O . GLU A 1 78 ? -14.277 3.426 16.111 1.00 93.81 78 GLU A O 1
ATOM 596 N N . VAL A 1 79 ? -15.920 2.488 17.328 1.00 96.69 79 VAL A N 1
ATOM 597 C CA . VAL A 1 79 ? -16.261 1.444 16.339 1.00 96.69 79 VAL A CA 1
ATOM 598 C C . VAL A 1 79 ? -16.625 2.078 14.992 1.00 96.69 79 VAL A C 1
ATOM 600 O O . VAL A 1 79 ? -16.061 1.720 13.956 1.00 96.69 79 VAL A O 1
ATOM 603 N N . GLN A 1 80 ? -17.511 3.079 14.995 1.00 97.06 80 GLN A N 1
ATOM 604 C CA . GLN A 1 80 ? -17.915 3.798 13.782 1.00 97.06 80 GLN A CA 1
ATOM 605 C C . GLN A 1 80 ? -16.736 4.525 13.120 1.00 97.06 80 GLN A C 1
ATOM 607 O O . GLN A 1 80 ? -16.591 4.490 11.897 1.00 97.06 80 GLN A O 1
ATOM 612 N N . SER A 1 81 ? -15.866 5.151 13.915 1.00 96.50 81 SER A N 1
ATOM 613 C CA . SER A 1 81 ? -14.637 5.794 13.435 1.00 96.50 81 SER A CA 1
ATOM 614 C C . SER A 1 81 ? -13.659 4.788 12.810 1.00 96.50 81 SER A C 1
ATOM 616 O O . SER A 1 81 ? -13.084 5.045 11.746 1.00 96.50 81 SER A O 1
ATOM 618 N N . GLY A 1 82 ? -13.508 3.607 13.418 1.00 96.81 82 GLY A N 1
ATOM 619 C CA . GLY A 1 82 ? -12.716 2.496 12.891 1.00 96.81 82 GLY A CA 1
ATOM 620 C C . GLY A 1 82 ? -13.246 1.998 11.546 1.00 96.81 82 GLY A C 1
ATOM 621 O O . GLY A 1 82 ? -12.479 1.887 10.589 1.00 96.81 82 GLY A O 1
ATOM 622 N N . GLN A 1 83 ? -14.561 1.801 11.431 1.00 97.19 83 GLN A N 1
ATOM 623 C CA . GLN A 1 83 ? -15.219 1.392 10.184 1.00 97.19 83 GLN A CA 1
ATOM 624 C C . GLN A 1 83 ? -15.098 2.452 9.077 1.00 97.19 83 GLN A C 1
ATOM 626 O O . GLN A 1 83 ? -14.789 2.126 7.928 1.00 97.19 83 GLN A O 1
ATOM 631 N N . ALA A 1 84 ? -15.252 3.737 9.412 1.00 97.88 84 ALA A N 1
ATOM 632 C CA . ALA A 1 84 ? -15.022 4.832 8.469 1.00 97.88 84 ALA A CA 1
ATOM 633 C C . ALA A 1 84 ? -13.559 4.881 7.989 1.00 97.88 84 ALA A C 1
ATOM 635 O O . ALA A 1 84 ? -13.292 5.076 6.801 1.00 97.88 84 ALA A O 1
ATOM 636 N N . THR A 1 85 ? -12.607 4.644 8.898 1.00 98.00 85 THR A N 1
ATOM 637 C CA . THR A 1 85 ? -11.178 4.541 8.566 1.00 98.00 85 THR A CA 1
ATOM 638 C C . THR A 1 85 ? -10.912 3.360 7.633 1.00 98.00 85 THR A C 1
ATOM 640 O O . THR A 1 85 ? -10.214 3.508 6.636 1.00 98.00 85 THR A O 1
ATOM 643 N N . LEU A 1 86 ? -11.513 2.197 7.892 1.00 97.81 86 LEU A N 1
ATOM 644 C CA . LEU A 1 86 ? -11.383 1.034 7.017 1.00 97.81 86 LEU A CA 1
ATOM 645 C C . LEU A 1 86 ? -11.934 1.307 5.607 1.00 97.81 86 LEU A C 1
ATOM 647 O O . LEU A 1 86 ? -11.342 0.872 4.617 1.00 97.81 86 LEU A O 1
ATOM 651 N N . GLY A 1 87 ? -13.045 2.042 5.504 1.00 98.06 87 GLY A N 1
ATOM 652 C CA . GLY A 1 87 ? -13.590 2.509 4.229 1.00 98.06 87 GLY A CA 1
ATOM 653 C C . GLY A 1 87 ? -12.587 3.360 3.445 1.00 98.06 87 GLY A C 1
ATOM 654 O O . GLY A 1 87 ? -12.290 3.053 2.289 1.00 98.06 87 GLY A O 1
ATOM 655 N N . SER A 1 88 ? -11.994 4.370 4.090 1.00 98.31 88 SER A N 1
ATOM 656 C CA . SER A 1 88 ? -11.001 5.236 3.439 1.00 98.31 88 SER A CA 1
ATOM 657 C C . SER A 1 88 ? -9.727 4.478 3.042 1.00 98.31 88 SER A C 1
ATOM 659 O O . SER A 1 88 ? -9.189 4.702 1.956 1.00 98.31 88 SER A O 1
ATOM 661 N N . TRP A 1 89 ? -9.286 3.513 3.856 1.00 98.38 89 TRP A N 1
ATOM 662 C CA . TRP A 1 89 ? -8.152 2.641 3.538 1.00 98.38 89 TRP A CA 1
ATOM 663 C C . TRP A 1 89 ? -8.406 1.791 2.296 1.00 98.38 89 TRP A C 1
ATOM 665 O O . TRP A 1 89 ? -7.535 1.697 1.431 1.00 98.38 89 TRP A O 1
ATOM 675 N N . LYS A 1 90 ? -9.606 1.212 2.159 1.00 98.19 90 LYS A N 1
ATOM 676 C CA . LYS A 1 90 ? -9.997 0.436 0.971 1.00 98.19 90 LYS A CA 1
ATOM 677 C C . LYS A 1 90 ? -9.950 1.296 -0.294 1.00 98.19 90 LYS A C 1
ATOM 679 O O . LYS A 1 90 ? -9.409 0.858 -1.310 1.00 98.19 90 LYS A O 1
ATOM 684 N N . GLU A 1 91 ? -10.461 2.524 -0.238 1.00 98.38 91 GLU A N 1
ATOM 685 C CA . GLU A 1 91 ? -10.417 3.462 -1.367 1.00 98.38 91 GLU A CA 1
ATOM 686 C C . GLU A 1 91 ? -8.982 3.854 -1.739 1.00 98.38 91 GLU A C 1
ATOM 688 O O . GLU A 1 91 ? -8.595 3.781 -2.912 1.00 98.38 91 GLU A O 1
ATOM 693 N N . GLN A 1 92 ? -8.172 4.226 -0.744 1.00 98.38 92 GLN A N 1
ATOM 694 C CA . GLN A 1 92 ? -6.771 4.589 -0.945 1.00 98.38 92 GLN A CA 1
ATOM 695 C C . GLN A 1 92 ? -5.973 3.415 -1.521 1.00 98.38 92 GLN A C 1
ATOM 697 O O . GLN A 1 92 ? -5.220 3.590 -2.478 1.00 98.38 92 GLN A O 1
ATOM 702 N N . TYR A 1 93 ? -6.189 2.204 -1.008 1.00 98.38 93 TYR A N 1
ATOM 703 C CA . TYR A 1 93 ? -5.564 0.987 -1.510 1.00 98.38 93 TYR A CA 1
ATOM 704 C C . TYR A 1 93 ? -5.875 0.739 -2.989 1.00 98.38 93 TYR A C 1
ATOM 706 O O . TYR A 1 93 ? -4.963 0.485 -3.778 1.00 98.38 93 TYR A O 1
ATOM 714 N N . GLN A 1 94 ? -7.143 0.853 -3.408 1.00 98.19 94 GLN A N 1
ATOM 715 C CA . GLN A 1 94 ? -7.482 0.692 -4.826 1.00 98.19 94 GLN A CA 1
ATOM 716 C C . GLN A 1 94 ? -6.846 1.784 -5.691 1.00 98.19 94 GLN A C 1
ATOM 718 O O . GLN A 1 94 ? -6.333 1.477 -6.769 1.00 98.19 94 GLN A O 1
ATOM 723 N N . ARG A 1 95 ? -6.808 3.035 -5.214 1.00 98.38 95 ARG A N 1
ATOM 724 C CA . ARG A 1 95 ? -6.125 4.131 -5.914 1.00 98.38 95 ARG A CA 1
ATOM 725 C C . ARG A 1 95 ? -4.637 3.831 -6.105 1.00 98.38 95 ARG A C 1
ATOM 727 O O . ARG A 1 95 ? -4.145 3.915 -7.226 1.00 98.38 95 ARG A O 1
ATOM 734 N N . LEU A 1 96 ? -3.941 3.407 -5.050 1.00 98.12 96 LEU A N 1
ATOM 735 C CA . LEU A 1 96 ? -2.520 3.047 -5.104 1.00 98.12 96 LEU A CA 1
ATOM 736 C C . LEU A 1 96 ? -2.260 1.883 -6.073 1.00 98.12 96 LEU A C 1
ATOM 738 O O . LEU A 1 96 ? -1.307 1.928 -6.850 1.00 98.12 96 LEU A O 1
ATOM 742 N N . ARG A 1 97 ? -3.141 0.874 -6.115 1.00 97.88 97 ARG A N 1
ATOM 743 C CA . ARG A 1 97 ? -3.047 -0.226 -7.095 1.00 97.88 97 ARG A CA 1
ATOM 744 C C . ARG A 1 97 ? -3.195 0.246 -8.535 1.00 97.88 97 ARG A C 1
ATOM 746 O O . ARG A 1 97 ? -2.478 -0.240 -9.410 1.00 97.88 97 ARG A O 1
ATOM 753 N N . VAL A 1 98 ? -4.138 1.148 -8.798 1.00 98.06 98 VAL A N 1
ATOM 754 C CA . VAL A 1 98 ? -4.330 1.729 -10.135 1.00 98.06 98 VAL A CA 1
ATOM 755 C C . VAL A 1 98 ? -3.110 2.560 -10.528 1.00 98.06 98 VAL A C 1
ATOM 757 O O . VAL A 1 98 ? -2.591 2.374 -11.629 1.00 98.06 98 VAL A O 1
ATOM 760 N N . ASN A 1 99 ? -2.598 3.387 -9.615 1.00 97.69 99 ASN A N 1
ATOM 761 C CA . ASN A 1 99 ? -1.403 4.196 -9.842 1.00 97.69 99 ASN A CA 1
ATOM 762 C C . ASN A 1 99 ? -0.183 3.320 -10.149 1.00 97.69 99 ASN A C 1
ATOM 764 O O . ASN A 1 99 ? 0.475 3.538 -11.159 1.00 97.69 99 ASN A O 1
ATOM 768 N N . LEU A 1 100 ? 0.060 2.256 -9.373 1.00 97.50 100 LEU A N 1
ATOM 769 C CA . LEU A 1 100 ? 1.157 1.319 -9.635 1.00 97.50 100 LEU A CA 1
ATOM 770 C C . LEU A 1 100 ? 1.048 0.655 -11.016 1.00 97.50 100 LEU A C 1
ATOM 772 O O . LEU A 1 100 ? 2.054 0.479 -11.706 1.00 97.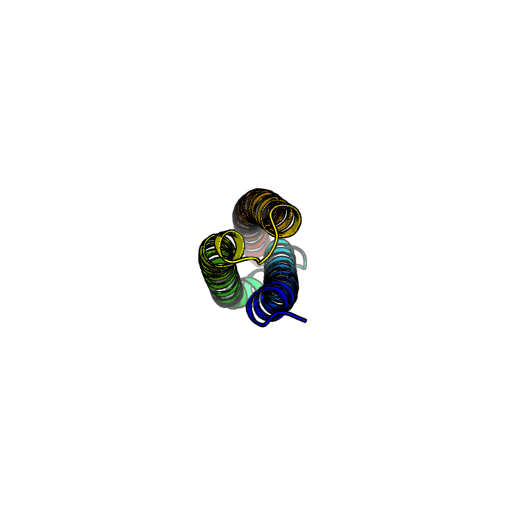50 100 LEU A O 1
ATOM 776 N N . ARG A 1 101 ? -0.163 0.282 -11.450 1.00 97.00 101 ARG A N 1
ATOM 777 C CA . ARG A 1 101 ? -0.376 -0.265 -12.802 1.00 97.00 101 ARG A CA 1
ATOM 778 C C . ARG A 1 101 ? -0.077 0.774 -13.879 1.00 97.00 101 ARG A C 1
ATOM 780 O O . ARG A 1 101 ? 0.610 0.449 -14.844 1.00 97.00 101 ARG A O 1
ATOM 787 N N . SER A 1 102 ? -0.567 2.001 -13.709 1.00 96.88 102 SER A N 1
ATOM 788 C CA . SER A 1 102 ? -0.300 3.114 -14.627 1.00 96.88 102 SER A CA 1
ATOM 789 C C . SER A 1 102 ? 1.200 3.392 -14.739 1.00 96.88 102 SER A C 1
ATOM 791 O O . SER A 1 102 ? 1.739 3.432 -15.846 1.00 96.88 102 SER A O 1
ATOM 793 N N . ALA A 1 103 ? 1.890 3.466 -13.601 1.00 95.44 103 ALA A N 1
ATOM 794 C CA . ALA A 1 103 ? 3.329 3.656 -13.515 1.00 95.44 103 ALA A CA 1
ATOM 795 C C . ALA A 1 103 ? 4.105 2.595 -14.293 1.00 95.44 103 ALA A C 1
ATOM 797 O O . ALA A 1 103 ? 4.964 2.918 -15.108 1.00 95.44 103 ALA A O 1
ATOM 798 N N . ASN A 1 104 ? 3.749 1.323 -14.115 1.00 94.62 104 ASN A N 1
ATOM 799 C CA . ASN A 1 104 ? 4.380 0.223 -14.839 1.00 94.62 104 ASN A CA 1
ATOM 800 C C . ASN A 1 104 ? 4.164 0.294 -16.356 1.00 94.62 104 ASN A C 1
ATOM 802 O O . ASN A 1 104 ? 5.083 0.009 -17.127 1.00 94.62 104 ASN A O 1
ATOM 806 N N . LEU A 1 105 ? 2.963 0.675 -16.802 1.00 94.31 105 LEU A N 1
ATOM 807 C CA . LEU A 1 105 ? 2.679 0.851 -18.227 1.00 94.31 105 LEU A CA 1
ATOM 808 C C . LEU A 1 105 ? 3.513 1.991 -18.823 1.00 94.31 105 LEU A C 1
ATOM 810 O O . LEU A 1 105 ? 4.077 1.830 -19.907 1.00 94.31 105 LEU A O 1
ATOM 814 N N . GLN A 1 106 ? 3.633 3.109 -18.104 1.00 91.94 106 GLN A N 1
ATOM 815 C CA . GLN A 1 106 ? 4.468 4.236 -18.518 1.00 91.94 106 GLN A CA 1
ATOM 816 C C . GLN A 1 106 ? 5.953 3.864 -18.547 1.00 91.94 106 GLN A C 1
ATOM 818 O O . GLN A 1 106 ? 6.609 4.098 -19.560 1.00 91.94 106 GLN A O 1
ATOM 823 N N . ALA A 1 107 ? 6.467 3.228 -17.492 1.00 91.00 107 ALA A N 1
ATOM 824 C CA . ALA A 1 107 ? 7.851 2.765 -17.409 1.00 91.00 107 ALA A CA 1
ATOM 825 C C . ALA A 1 107 ? 8.211 1.873 -18.602 1.00 91.00 107 ALA A C 1
ATOM 827 O O . ALA A 1 107 ? 9.209 2.099 -19.283 1.00 91.00 107 ALA A O 1
ATOM 828 N N . LYS A 1 108 ? 7.346 0.901 -18.920 1.00 90.00 108 LYS A N 1
ATOM 829 C CA . LYS A 1 108 ? 7.533 0.002 -20.063 1.00 90.00 108 LYS A CA 1
ATOM 830 C C . LYS A 1 108 ? 7.591 0.759 -21.393 1.00 90.00 108 LYS A C 1
ATOM 832 O O . LYS A 1 108 ? 8.436 0.449 -22.230 1.00 90.00 108 LYS A O 1
ATOM 837 N N . ALA A 1 109 ? 6.706 1.736 -21.592 1.00 89.88 109 ALA A N 1
ATOM 838 C CA . ALA A 1 109 ? 6.699 2.553 -22.802 1.00 89.88 109 ALA A CA 1
ATOM 839 C C . ALA A 1 109 ? 7.966 3.417 -22.922 1.00 89.88 109 ALA A C 1
ATOM 841 O O . ALA A 1 109 ? 8.542 3.503 -24.004 1.00 89.88 109 ALA A O 1
ATOM 842 N N . ASN A 1 110 ? 8.414 4.025 -21.823 1.00 88.69 110 ASN A N 1
ATOM 843 C CA . ASN A 1 110 ? 9.586 4.900 -21.807 1.00 88.69 110 ASN A CA 1
ATOM 844 C C . ASN A 1 110 ? 10.886 4.119 -22.021 1.00 88.69 110 ASN A C 1
ATOM 846 O O . ASN A 1 110 ? 11.689 4.501 -22.863 1.00 88.69 110 ASN A O 1
ATOM 850 N N . ILE A 1 111 ? 11.063 2.991 -21.326 1.00 86.31 111 ILE A N 1
ATOM 851 C CA . ILE A 1 111 ? 12.218 2.101 -21.514 1.00 86.31 111 ILE A CA 1
ATOM 852 C C . ILE A 1 111 ? 12.277 1.604 -22.962 1.00 86.31 111 ILE A C 1
ATOM 854 O O . ILE A 1 111 ? 13.347 1.590 -23.561 1.00 86.31 11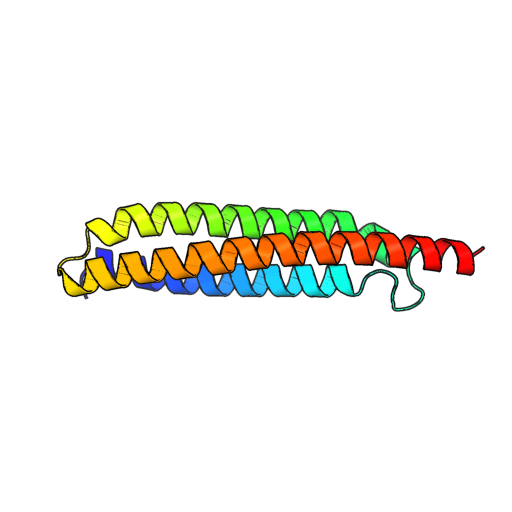1 ILE A O 1
ATOM 858 N N . GLY A 1 112 ? 11.129 1.237 -23.546 1.00 84.62 112 GLY A N 1
ATOM 859 C CA . GLY A 1 112 ? 11.061 0.806 -24.942 1.00 84.62 112 GLY A CA 1
ATOM 860 C C . GLY A 1 112 ? 11.518 1.881 -25.933 1.00 84.62 112 GLY A C 1
ATOM 861 O O . GLY A 1 112 ? 12.182 1.547 -26.908 1.00 84.62 112 GLY A O 1
ATOM 862 N N . LYS A 1 113 ? 11.202 3.157 -25.674 1.00 84.75 113 LYS A N 1
ATOM 863 C CA . LYS A 1 113 ? 11.685 4.289 -26.481 1.00 84.75 113 LYS A CA 1
ATOM 864 C C . LYS A 1 113 ? 13.178 4.537 -26.282 1.00 84.75 113 LYS A C 1
ATOM 866 O O . LYS A 1 113 ? 13.905 4.603 -27.262 1.00 84.75 113 LYS A O 1
ATOM 871 N N . ALA A 1 114 ? 13.641 4.598 -25.034 1.00 82.06 114 ALA A N 1
ATOM 872 C CA . ALA A 1 114 ? 15.053 4.819 -24.723 1.00 82.06 114 ALA A CA 1
ATOM 873 C C . ALA A 1 114 ? 15.952 3.739 -25.351 1.00 82.06 114 ALA A C 1
ATOM 875 O O . ALA A 1 114 ? 16.974 4.054 -25.946 1.00 82.06 114 ALA A O 1
ATOM 876 N N . ALA A 1 115 ? 15.523 2.474 -25.325 1.00 78.31 115 ALA A N 1
ATOM 877 C CA . ALA A 1 115 ? 16.251 1.383 -25.969 1.00 78.31 115 ALA A CA 1
ATOM 878 C C . ALA A 1 115 ? 16.326 1.500 -27.505 1.00 78.31 115 ALA A C 1
ATOM 880 O O . ALA A 1 115 ? 17.202 0.892 -28.103 1.00 78.31 115 ALA A O 1
ATOM 881 N N . GLN A 1 116 ? 15.415 2.234 -28.154 1.00 76.31 116 GLN A N 1
ATOM 882 C CA . GLN A 1 116 ? 15.481 2.513 -29.596 1.00 76.31 116 GLN A CA 1
ATOM 883 C C . GLN A 1 116 ? 16.383 3.708 -29.921 1.00 76.31 116 GLN A C 1
ATOM 885 O O . GLN A 1 116 ? 16.900 3.778 -31.028 1.00 76.31 116 GLN A O 1
ATOM 890 N N . GLU A 1 117 ? 16.549 4.642 -28.983 1.00 71.25 117 GLU A N 1
ATOM 891 C CA . GLU A 1 117 ? 17.404 5.829 -29.127 1.00 71.25 117 GLU A CA 1
ATOM 892 C C . GLU A 1 117 ? 18.876 5.542 -28.770 1.00 71.25 117 GLU A C 1
ATOM 894 O O . GLU A 1 117 ? 19.767 6.253 -29.226 1.00 71.25 117 GLU A O 1
ATOM 899 N N . GLU A 1 118 ? 19.137 4.498 -27.975 1.00 61.62 118 GLU A N 1
ATOM 900 C CA . GLU A 1 118 ? 20.482 4.020 -27.608 1.00 61.62 118 GLU A CA 1
ATOM 901 C C . GLU A 1 118 ? 21.143 3.117 -28.687 1.00 61.62 118 GLU A C 1
ATOM 903 O O . GLU A 1 118 ? 22.288 2.698 -28.498 1.00 61.62 118 GLU A O 1
ATOM 908 N N . VAL A 1 119 ? 20.451 2.808 -29.799 1.00 54.09 119 VAL A N 1
ATOM 909 C CA . VAL A 1 119 ? 20.897 1.918 -30.905 1.00 54.09 119 VAL A CA 1
ATOM 910 C C . VAL A 1 119 ? 21.273 2.717 -32.148 1.00 54.09 119 VAL A C 1
ATOM 912 O O . VAL A 1 119 ? 22.329 2.394 -32.741 1.00 54.09 119 VAL A O 1
#

Organism: Aegilops tauschii subsp. strangulata (NCBI:txid200361)